Protein AF-A0A317EQ97-F1 (afdb_monomer)

Secondary structure (DSSP, 8-state):
-HHHHHHHHHHHHHHHT-------S-HHHHHHHHHHHHTT-GGGGGHHHHHHHHHHHHHHHHHHHHHHHHHHH--S--------------

Mean predicted aligned error: 13.05 Å

Organism: NCBI:txid651869

Structure (mmCIF, N/CA/C/O backbone):
data_AF-A0A317EQ97-F1
#
_entry.id   AF-A0A317EQ97-F1
#
loop_
_atom_site.group_PDB
_atom_site.id
_atom_site.type_symbol
_atom_site.label_atom_id
_atom_site.label_alt_id
_atom_site.label_comp_id
_atom_site.label_asym_id
_atom_site.label_entity_id
_atom_site.label_seq_id
_atom_site.pdbx_PDB_ins_code
_atom_site.Cartn_x
_atom_site.Cartn_y
_atom_site.Cartn_z
_atom_site.occupancy
_atom_site.B_iso_or_equiv
_atom_site.auth_seq_id
_atom_site.auth_comp_id
_atom_site.auth_asym_id
_atom_site.auth_atom_id
_atom_site.pdbx_PDB_model_num
ATOM 1 N N . MET A 1 1 ? -13.586 17.115 14.260 1.00 62.28 1 MET A N 1
ATOM 2 C CA . MET A 1 1 ? -13.265 15.855 13.540 1.00 62.28 1 MET A CA 1
ATOM 3 C C . MET A 1 1 ? -13.515 15.938 12.034 1.00 62.28 1 MET A C 1
ATOM 5 O O . MET A 1 1 ? -12.602 15.621 11.288 1.00 62.28 1 MET A O 1
ATOM 9 N N . LYS A 1 2 ? -14.676 16.432 11.569 1.00 76.62 2 LYS A N 1
ATOM 10 C CA . LYS A 1 2 ? -15.021 16.515 10.131 1.00 76.62 2 LYS A CA 1
ATOM 11 C C . LYS A 1 2 ? -13.983 17.259 9.263 1.00 76.62 2 LYS A C 1
ATOM 13 O O . LYS A 1 2 ? -13.570 16.724 8.246 1.00 76.62 2 LYS A O 1
ATOM 18 N N . ARG A 1 3 ? -13.464 18.416 9.711 1.00 85.06 3 ARG A N 1
ATOM 19 C CA . ARG A 1 3 ? -12.403 19.163 8.990 1.00 85.06 3 ARG A CA 1
ATOM 20 C C . ARG A 1 3 ? -11.087 18.386 8.840 1.00 85.06 3 ARG A C 1
ATOM 22 O O . ARG A 1 3 ? -10.464 18.469 7.792 1.00 85.06 3 ARG A O 1
ATOM 29 N N . LYS A 1 4 ? -10.690 17.599 9.851 1.00 88.88 4 LYS A N 1
ATOM 30 C CA . LYS A 1 4 ? -9.481 16.755 9.781 1.00 88.88 4 LYS A CA 1
ATOM 31 C C . LYS A 1 4 ? -9.662 15.606 8.786 1.00 88.88 4 LYS A C 1
ATOM 33 O O . LYS A 1 4 ? -8.748 15.316 8.032 1.00 88.88 4 LYS A O 1
ATOM 38 N N . ILE A 1 5 ? -10.853 15.004 8.752 1.00 92.81 5 ILE A N 1
ATOM 39 C CA . ILE A 1 5 ? -11.190 13.942 7.793 1.00 92.81 5 ILE A CA 1
ATOM 40 C C . ILE A 1 5 ? -11.153 14.483 6.358 1.00 92.81 5 ILE A C 1
ATOM 42 O O . ILE A 1 5 ? -10.531 13.870 5.502 1.00 92.81 5 ILE A O 1
ATOM 46 N N . ILE A 1 6 ? -11.755 15.651 6.110 1.00 94.00 6 ILE A N 1
ATOM 47 C CA . ILE A 1 6 ? -11.739 16.294 4.785 1.00 94.00 6 ILE A CA 1
ATOM 48 C C . ILE A 1 6 ? -10.304 16.608 4.346 1.00 94.00 6 ILE A C 1
ATOM 50 O O . ILE A 1 6 ? -9.947 16.334 3.208 1.00 94.00 6 ILE A O 1
ATOM 54 N N . PHE A 1 7 ? -9.467 17.124 5.249 1.00 94.75 7 PHE A N 1
ATOM 55 C CA . PHE A 1 7 ? -8.065 17.412 4.948 1.00 94.75 7 PHE A CA 1
ATOM 56 C C . PHE A 1 7 ? -7.263 16.147 4.597 1.00 94.75 7 PHE A C 1
ATOM 58 O O . PHE A 1 7 ? -6.526 16.143 3.618 1.00 94.75 7 PHE A O 1
ATOM 65 N N . VAL A 1 8 ? -7.454 15.052 5.342 1.00 94.25 8 VAL A N 1
ATOM 66 C CA . VAL A 1 8 ? -6.815 13.756 5.042 1.00 94.25 8 VAL A CA 1
ATOM 67 C C . VAL A 1 8 ? -7.284 13.200 3.695 1.00 94.25 8 VAL A C 1
ATOM 69 O O . VAL A 1 8 ? -6.460 12.738 2.912 1.00 94.25 8 VAL A O 1
ATOM 72 N N . LEU A 1 9 ? -8.584 13.278 3.396 1.00 93.19 9 LEU A N 1
ATOM 73 C CA . LEU A 1 9 ? -9.129 12.839 2.108 1.00 93.19 9 LEU A CA 1
ATOM 74 C C . LEU A 1 9 ? -8.598 13.679 0.941 1.00 93.19 9 LEU A C 1
ATOM 76 O O . LEU A 1 9 ? -8.295 13.127 -0.111 1.00 93.19 9 LEU A O 1
ATOM 80 N N . PHE A 1 10 ? -8.449 14.990 1.134 1.00 93.88 10 PHE A N 1
ATOM 81 C CA . PHE A 1 10 ? -7.872 15.884 0.134 1.00 93.88 10 PHE A CA 1
ATOM 82 C C . PHE A 1 10 ? -6.401 15.552 -0.149 1.00 93.88 10 PHE A C 1
ATOM 84 O O . PHE A 1 10 ? -6.021 15.431 -1.310 1.00 93.88 10 PHE A O 1
ATOM 91 N N . LEU A 1 11 ? -5.589 15.330 0.892 1.00 92.94 11 LEU A N 1
ATOM 92 C CA . LEU A 1 11 ? -4.197 14.901 0.722 1.00 92.94 11 LEU A CA 1
ATOM 93 C C . LEU A 1 11 ? -4.102 13.549 0.006 1.00 92.94 11 LEU A C 1
ATOM 95 O O . LEU A 1 11 ? -3.298 13.399 -0.907 1.00 92.94 11 LEU A O 1
ATOM 99 N N . PHE A 1 12 ? -4.955 12.590 0.370 1.00 91.31 12 PHE A N 1
ATOM 100 C CA . PHE A 1 12 ? -5.008 11.289 -0.296 1.00 91.31 12 PHE A CA 1
ATOM 101 C C . PHE A 1 12 ? -5.372 11.417 -1.785 1.00 91.31 12 PHE A C 1
ATOM 103 O O . PHE A 1 12 ? -4.696 10.846 -2.639 1.00 91.31 12 PHE A O 1
ATOM 110 N N . ALA A 1 13 ? -6.378 12.231 -2.119 1.00 91.50 13 ALA A N 1
ATOM 111 C CA . ALA A 1 13 ? -6.747 12.512 -3.506 1.00 91.50 13 ALA A CA 1
ATOM 112 C C . ALA A 1 13 ? -5.602 13.170 -4.295 1.00 91.50 13 ALA A C 1
ATOM 114 O O . ALA A 1 13 ? -5.367 12.811 -5.445 1.00 91.50 13 ALA A O 1
ATOM 115 N N . LEU A 1 14 ? -4.850 14.080 -3.666 1.00 91.19 14 LEU A N 1
ATOM 116 C CA . LEU A 1 14 ? -3.689 14.716 -4.286 1.00 91.19 14 LEU A CA 1
ATOM 117 C C . LEU A 1 14 ? -2.575 13.700 -4.587 1.00 91.19 14 LEU A C 1
ATOM 119 O O . LEU A 1 14 ? -1.967 13.769 -5.649 1.00 91.19 14 LEU A O 1
ATOM 123 N N . THR A 1 15 ? -2.342 12.725 -3.699 1.00 85.44 15 THR A N 1
ATOM 124 C CA . THR A 1 15 ? -1.354 11.660 -3.954 1.00 85.44 15 THR A CA 1
ATOM 125 C C . THR A 1 15 ? -1.748 10.731 -5.102 1.00 85.44 15 THR A C 1
ATOM 127 O O . THR A 1 15 ? -0.879 10.284 -5.839 1.00 85.44 15 THR A O 1
ATOM 130 N N . LEU A 1 16 ? -3.047 10.481 -5.299 1.00 83.56 16 LEU A N 1
ATOM 131 C CA . LEU A 1 16 ? -3.558 9.669 -6.412 1.00 83.56 16 LEU A CA 1
ATOM 132 C C . LEU A 1 16 ? -3.480 10.390 -7.765 1.00 83.56 16 LEU A C 1
ATOM 134 O O . LEU A 1 16 ? -3.419 9.735 -8.800 1.00 83.56 16 LEU A O 1
ATOM 138 N N . ALA A 1 17 ? -3.495 11.726 -7.766 1.00 84.38 17 ALA A N 1
ATOM 139 C CA . ALA A 1 17 ? -3.411 12.534 -8.982 1.00 84.38 17 ALA A CA 1
ATOM 140 C C . ALA A 1 17 ? -2.003 12.547 -9.608 1.00 84.38 17 ALA A C 1
ATOM 142 O O . ALA A 1 17 ? -1.847 12.962 -10.755 1.00 84.38 17 ALA A O 1
ATOM 143 N N . VAL A 1 18 ? -0.982 12.094 -8.875 1.00 80.44 18 VAL A N 1
ATOM 144 C CA . VAL A 1 18 ? 0.395 11.985 -9.366 1.00 80.44 18 VAL A CA 1
ATOM 145 C C . VAL A 1 18 ? 0.644 10.545 -9.816 1.00 80.44 18 VAL A C 1
ATOM 147 O O . VAL A 1 18 ? 0.942 9.672 -9.005 1.00 80.44 18 VAL A O 1
ATOM 150 N N . SER A 1 19 ? 0.523 10.286 -11.119 1.00 64.06 19 SER A N 1
ATOM 151 C CA . SER A 1 19 ? 0.902 9.003 -11.718 1.00 64.06 19 SER A CA 1
ATOM 152 C C . SER A 1 19 ? 2.397 9.002 -12.050 1.00 64.06 19 SER A C 1
ATOM 154 O O . SER A 1 19 ? 2.799 9.469 -13.116 1.00 64.06 19 SER A O 1
ATOM 156 N N . SER A 1 20 ? 3.235 8.510 -11.138 1.00 64.81 20 SER A N 1
ATOM 157 C CA . SER A 1 20 ? 4.630 8.186 -11.447 1.00 64.81 20 SER A CA 1
ATOM 158 C C . SER A 1 20 ? 4.752 6.753 -11.970 1.00 64.81 20 SER A C 1
ATOM 160 O O . SER A 1 20 ? 4.047 5.852 -11.514 1.00 64.81 20 SER A O 1
ATOM 162 N N . GLU A 1 21 ? 5.665 6.536 -12.920 1.00 65.19 21 GLU A N 1
ATOM 163 C CA . GLU A 1 21 ? 6.119 5.199 -13.319 1.00 65.19 21 GLU A CA 1
ATOM 164 C C . GLU A 1 21 ? 6.636 4.469 -12.066 1.00 65.19 21 GLU A C 1
ATOM 166 O O . GLU A 1 21 ? 7.649 4.855 -11.471 1.00 65.19 21 GLU A O 1
ATOM 171 N N . VAL A 1 22 ? 5.906 3.447 -11.613 1.00 65.19 22 VAL A N 1
ATOM 172 C CA . VAL A 1 22 ? 6.260 2.692 -10.407 1.00 65.19 22 VAL A CA 1
ATOM 173 C C . VAL A 1 22 ? 7.383 1.721 -10.761 1.00 65.19 22 VAL A C 1
ATOM 175 O O . VAL A 1 22 ? 7.162 0.646 -11.317 1.00 65.19 22 VAL A O 1
ATOM 178 N N . ASN A 1 23 ? 8.615 2.103 -10.442 1.00 64.38 23 ASN A N 1
ATOM 179 C CA . ASN A 1 23 ? 9.761 1.206 -10.539 1.00 64.38 23 ASN A CA 1
ATOM 180 C C . ASN A 1 23 ? 9.806 0.306 -9.289 1.00 64.38 23 ASN A C 1
ATOM 182 O O . ASN A 1 23 ? 9.695 0.815 -8.169 1.00 64.38 23 ASN A O 1
ATOM 186 N N . ALA A 1 24 ? 9.945 -1.019 -9.439 1.00 63.88 24 ALA A N 1
ATOM 187 C CA . ALA A 1 24 ? 10.136 -1.901 -8.288 1.00 63.88 24 ALA A CA 1
ATOM 188 C C . ALA A 1 24 ? 11.357 -1.455 -7.483 1.00 63.88 24 ALA A C 1
ATOM 190 O O . ALA A 1 24 ? 12.409 -1.118 -8.021 1.00 63.88 24 ALA A O 1
ATOM 191 N N . GLN A 1 25 ? 11.226 -1.517 -6.161 1.00 66.38 25 GLN A N 1
ATOM 192 C CA . GLN A 1 25 ? 12.278 -1.105 -5.231 1.00 66.38 25 GLN A CA 1
ATOM 193 C C . GLN A 1 25 ? 13.460 -2.091 -5.186 1.00 66.38 25 GLN A C 1
ATOM 195 O O . GLN A 1 25 ? 14.493 -1.801 -4.586 1.00 66.38 25 GLN A O 1
ATOM 200 N N . CYS A 1 26 ? 13.343 -3.255 -5.832 1.00 73.75 26 CYS A N 1
ATOM 201 C CA . CYS A 1 26 ? 14.397 -4.260 -5.878 1.00 73.75 26 CYS A CA 1
ATOM 202 C C . CYS A 1 26 ? 15.282 -4.066 -7.116 1.00 73.75 26 CYS A C 1
ATOM 204 O O . CYS A 1 26 ? 15.032 -4.665 -8.161 1.00 73.75 26 CYS A O 1
ATOM 206 N N . ALA A 1 27 ? 16.366 -3.297 -6.963 1.00 6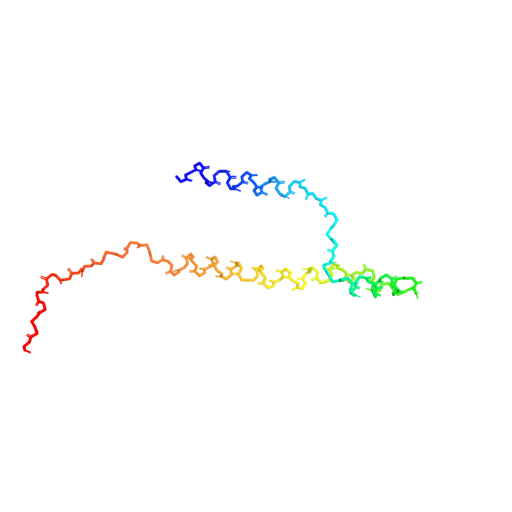6.56 27 ALA A N 1
ATOM 207 C CA . ALA A 1 27 ? 17.360 -3.056 -8.017 1.00 66.56 27 ALA A CA 1
ATOM 208 C C . ALA A 1 27 ? 17.906 -4.354 -8.653 1.00 66.56 27 ALA A C 1
ATOM 210 O O . ALA A 1 27 ? 18.166 -4.401 -9.852 1.00 66.56 27 ALA A O 1
ATOM 211 N N . MET A 1 28 ? 18.013 -5.438 -7.874 1.00 68.81 28 MET A N 1
ATOM 212 C CA . MET A 1 28 ? 18.465 -6.748 -8.360 1.00 68.81 28 MET A CA 1
ATOM 213 C C . MET A 1 28 ? 17.462 -7.415 -9.320 1.00 68.81 28 MET A C 1
ATOM 215 O O . MET A 1 28 ? 17.865 -8.037 -10.301 1.00 68.81 28 MET A O 1
ATOM 219 N N . CYS A 1 29 ? 16.156 -7.274 -9.069 1.00 72.56 29 CYS A N 1
ATOM 220 C CA . CYS A 1 29 ? 15.118 -7.844 -9.931 1.00 72.56 29 CYS A CA 1
ATOM 221 C C . CYS A 1 29 ? 15.006 -7.070 -11.250 1.00 72.56 29 CYS 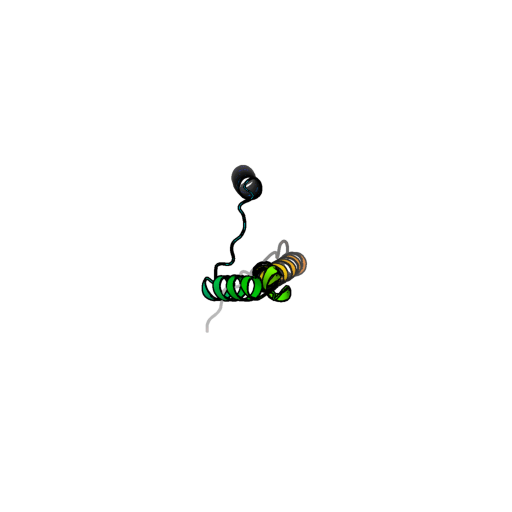A C 1
ATOM 223 O O . CYS A 1 29 ? 14.814 -7.689 -12.295 1.00 72.56 29 CYS A O 1
ATOM 225 N N . SER A 1 30 ? 15.184 -5.746 -11.211 1.00 72.56 30 SER A N 1
ATOM 226 C CA . SER A 1 30 ? 15.149 -4.886 -12.399 1.00 72.56 30 SER A CA 1
ATOM 227 C C . SER A 1 30 ? 16.334 -5.145 -13.335 1.00 72.56 30 SER A C 1
ATOM 229 O O . SER A 1 30 ? 16.130 -5.304 -14.532 1.00 72.56 30 SER A O 1
ATOM 231 N N . ILE A 1 31 ? 17.554 -5.304 -12.803 1.00 73.56 31 ILE A N 1
ATOM 232 C CA . ILE A 1 31 ? 18.746 -5.611 -13.618 1.00 73.56 31 ILE A CA 1
ATOM 233 C C . ILE A 1 31 ? 18.597 -6.962 -14.333 1.00 73.56 31 ILE A C 1
ATOM 235 O O . ILE A 1 31 ? 18.852 -7.064 -15.532 1.00 73.56 31 ILE A O 1
ATOM 239 N N . ASN A 1 32 ? 18.134 -7.997 -13.625 1.00 74.44 32 ASN A N 1
ATOM 240 C CA . ASN A 1 32 ? 17.924 -9.319 -14.221 1.00 74.44 32 ASN A CA 1
ATOM 241 C C . ASN A 1 32 ? 16.772 -9.317 -15.241 1.00 74.44 32 ASN A C 1
ATOM 243 O O . ASN A 1 32 ? 16.845 -10.016 -16.253 1.00 74.44 32 ASN A O 1
ATOM 247 N N . ALA A 1 33 ? 15.727 -8.515 -15.002 1.00 77.12 33 ALA A N 1
ATOM 248 C CA . ALA A 1 33 ? 14.651 -8.297 -15.963 1.00 77.12 33 ALA A CA 1
ATOM 249 C C . ALA A 1 33 ? 15.178 -7.638 -17.249 1.00 77.12 33 ALA A C 1
ATOM 251 O O . ALA A 1 33 ? 14.953 -8.147 -18.345 1.00 77.12 33 ALA A O 1
ATOM 252 N N . GLU A 1 34 ? 15.951 -6.559 -17.124 1.00 75.44 34 GLU A N 1
ATOM 253 C CA . GLU A 1 34 ? 16.535 -5.844 -18.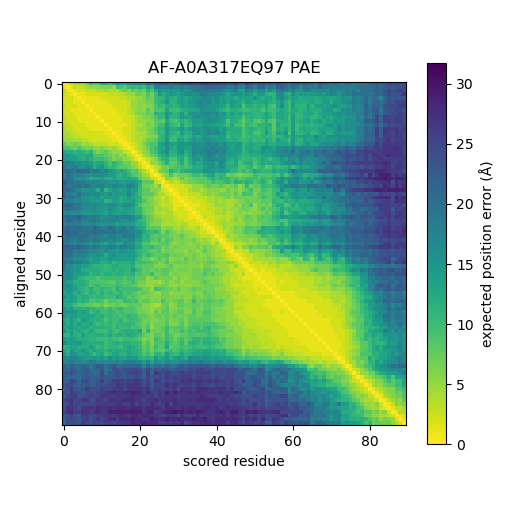261 1.00 75.44 34 GLU A CA 1
ATOM 254 C C . GLU A 1 34 ? 17.518 -6.710 -19.060 1.00 75.44 34 GLU A C 1
ATOM 256 O O . GLU A 1 34 ? 17.492 -6.698 -20.292 1.00 75.44 34 GLU A O 1
ATOM 261 N N . GL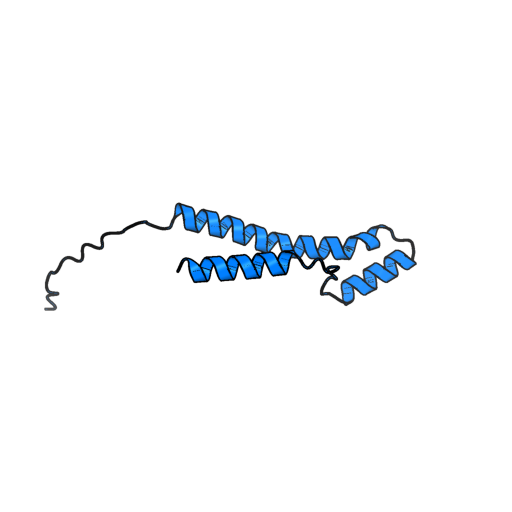N A 1 35 ? 18.369 -7.494 -18.390 1.00 77.62 35 GLN A N 1
ATOM 262 C CA . GLN A 1 35 ? 19.292 -8.411 -19.065 1.00 77.62 35 GLN A CA 1
ATOM 263 C C . GLN A 1 35 ? 18.563 -9.557 -19.774 1.00 77.62 35 GLN A C 1
ATOM 265 O O . GLN A 1 35 ? 18.932 -9.920 -20.891 1.00 77.62 35 GLN A O 1
ATOM 270 N N . GLY A 1 36 ? 17.498 -10.091 -19.172 1.00 77.56 36 GLY A N 1
ATOM 271 C CA . GLY A 1 36 ? 16.657 -11.099 -19.811 1.00 77.56 36 GLY A CA 1
ATOM 272 C C . GLY A 1 36 ? 15.990 -10.577 -21.086 1.00 77.56 36 GLY A C 1
ATOM 273 O O . GLY A 1 36 ? 16.055 -11.242 -22.118 1.00 77.56 36 GLY A O 1
ATOM 274 N N . VAL A 1 37 ? 15.441 -9.356 -21.053 1.00 79.81 37 VAL A N 1
ATOM 275 C CA . VAL A 1 37 ? 14.838 -8.715 -22.236 1.00 79.81 37 VAL A CA 1
ATOM 276 C C . VAL A 1 37 ? 15.879 -8.474 -23.334 1.00 79.81 37 VAL A C 1
ATOM 278 O O . VAL A 1 37 ? 15.613 -8.779 -24.495 1.00 79.81 37 VAL A O 1
ATOM 281 N N . LYS A 1 38 ? 17.088 -8.003 -22.987 1.00 80.31 38 LYS A N 1
ATOM 282 C CA . LYS A 1 38 ? 18.195 -7.818 -23.950 1.00 80.31 38 LYS A CA 1
ATOM 283 C C . LYS A 1 38 ? 18.632 -9.125 -24.622 1.00 80.31 38 LYS A C 1
ATOM 285 O O . LYS A 1 38 ? 19.044 -9.098 -25.775 1.00 80.31 38 LYS A O 1
ATOM 290 N N . ASN A 1 39 ? 18.482 -10.254 -23.933 1.00 81.50 39 ASN A N 1
ATOM 291 C CA . ASN A 1 39 ? 18.770 -11.590 -24.458 1.00 81.50 39 ASN A CA 1
ATOM 292 C C . ASN A 1 39 ? 17.567 -12.238 -25.178 1.00 81.50 39 ASN A C 1
ATOM 294 O O . ASN A 1 39 ? 17.594 -13.434 -25.459 1.00 81.50 39 ASN A O 1
ATOM 298 N N . GLY A 1 40 ? 16.507 -11.474 -25.472 1.00 78.94 40 GLY A N 1
ATOM 299 C CA . GLY A 1 40 ? 15.327 -11.945 -26.206 1.00 78.94 40 GLY A CA 1
ATOM 300 C C . GLY A 1 40 ? 14.293 -12.692 -25.357 1.00 78.94 40 GLY A C 1
ATOM 301 O O . GLY A 1 40 ? 13.337 -13.239 -25.906 1.00 78.94 40 GLY A O 1
ATOM 302 N N . ASN A 1 41 ? 14.441 -12.717 -24.028 1.00 77.69 41 ASN A N 1
ATOM 303 C CA . ASN A 1 41 ? 13.482 -13.363 -23.136 1.00 77.69 41 ASN A CA 1
ATOM 304 C C . ASN A 1 41 ? 12.297 -12.433 -22.832 1.00 77.69 41 ASN A C 1
ATOM 306 O O . ASN A 1 41 ? 12.399 -11.486 -22.050 1.00 77.69 41 ASN A O 1
ATOM 310 N N . THR A 1 42 ? 11.143 -12.735 -23.422 1.00 77.19 42 THR A N 1
ATOM 311 C CA . THR A 1 42 ? 9.902 -11.958 -23.270 1.00 77.19 42 THR A CA 1
ATOM 312 C C . THR A 1 42 ? 9.269 -12.086 -21.883 1.00 77.19 42 THR A C 1
ATOM 314 O O . THR A 1 42 ? 8.549 -11.186 -21.456 1.00 77.19 42 THR A O 1
ATOM 317 N N . VAL A 1 43 ? 9.578 -13.153 -21.135 1.00 74.62 43 VAL A N 1
ATOM 318 C CA . VAL A 1 43 ? 9.089 -13.363 -19.759 1.00 74.62 43 VAL A CA 1
ATOM 319 C C . VAL A 1 43 ? 9.657 -12.305 -18.808 1.00 74.62 43 VAL A C 1
ATOM 321 O O . VAL A 1 43 ? 8.992 -11.867 -17.870 1.00 74.62 43 VAL A O 1
ATOM 324 N N . SER A 1 44 ? 10.875 -11.839 -19.082 1.00 70.25 44 SER A N 1
ATOM 325 C CA . SER A 1 44 ? 11.570 -10.856 -18.256 1.00 70.25 44 SER A CA 1
ATOM 326 C C . SER A 1 44 ? 10.969 -9.446 -18.347 1.00 70.25 44 SER A C 1
ATOM 328 O O . SER A 1 44 ? 11.165 -8.658 -17.425 1.00 70.25 44 SER A O 1
ATOM 330 N N . ALA A 1 45 ? 10.176 -9.137 -19.381 1.00 73.12 45 ALA A N 1
ATOM 331 C CA . ALA A 1 45 ? 9.538 -7.826 -19.551 1.00 73.12 45 ALA A CA 1
ATOM 332 C C . ALA A 1 45 ? 8.421 -7.544 -18.521 1.00 73.12 45 ALA A C 1
ATOM 334 O O . ALA A 1 45 ? 8.146 -6.388 -18.214 1.00 73.12 45 ALA A O 1
ATOM 335 N N . GLY A 1 46 ? 7.790 -8.586 -17.963 1.00 74.44 46 GLY A N 1
ATOM 336 C CA . GLY A 1 46 ? 6.675 -8.461 -17.010 1.00 74.44 46 GLY A CA 1
ATOM 337 C C . GLY A 1 46 ? 7.063 -8.559 -15.530 1.00 74.44 46 GLY A C 1
ATOM 338 O O . GLY A 1 46 ? 6.193 -8.501 -14.659 1.00 74.44 46 GLY A O 1
ATOM 339 N N . LEU A 1 47 ? 8.350 -8.740 -15.220 1.00 77.25 47 LEU A N 1
ATOM 340 C CA . LEU A 1 47 ? 8.792 -9.119 -13.876 1.00 77.25 47 LEU A CA 1
ATOM 341 C C . LEU A 1 47 ? 8.584 -8.009 -12.829 1.00 77.25 47 LEU 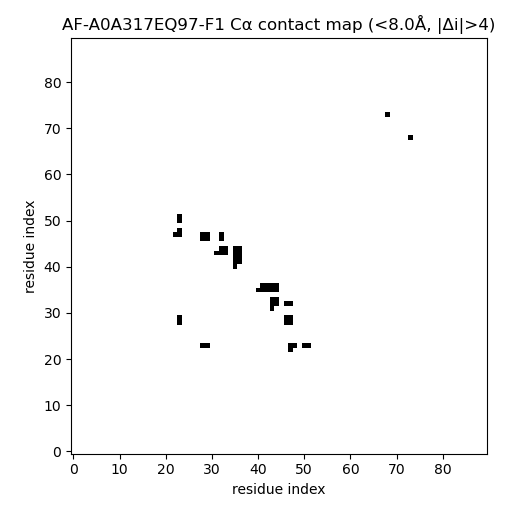A C 1
ATOM 343 O O . LEU A 1 47 ?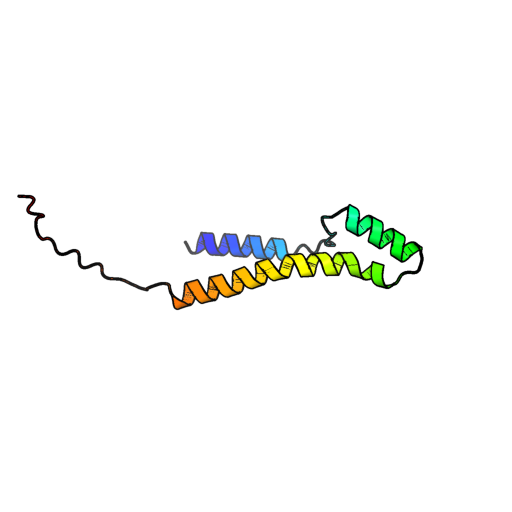 8.137 -8.302 -11.721 1.00 77.25 47 LEU A O 1
ATOM 347 N N . ASN A 1 48 ? 8.852 -6.743 -13.178 1.00 76.00 48 ASN A N 1
ATOM 348 C CA . ASN A 1 48 ? 8.644 -5.587 -12.291 1.00 76.00 48 ASN A CA 1
ATOM 349 C C . ASN A 1 48 ? 7.174 -5.499 -11.830 1.00 76.00 48 ASN A C 1
ATOM 351 O O . ASN A 1 48 ? 6.874 -5.442 -10.636 1.00 76.00 48 ASN A O 1
ATOM 355 N N . THR A 1 49 ? 6.249 -5.617 -12.783 1.00 78.94 49 THR A N 1
ATOM 356 C CA . THR A 1 49 ? 4.808 -5.639 -12.522 1.00 78.94 49 THR A CA 1
ATOM 357 C C . THR A 1 49 ? 4.414 -6.804 -11.608 1.00 78.94 49 THR A C 1
ATOM 359 O O . THR A 1 49 ? 3.624 -6.629 -10.682 1.00 78.94 49 THR A O 1
ATOM 362 N N . GLY A 1 50 ? 5.005 -7.987 -11.810 1.00 78.19 50 GLY A N 1
ATOM 363 C CA . GLY A 1 50 ? 4.783 -9.157 -10.955 1.00 78.19 50 GLY A CA 1
ATOM 364 C C . GLY A 1 50 ? 5.194 -8.939 -9.494 1.00 78.19 50 GLY A C 1
ATOM 36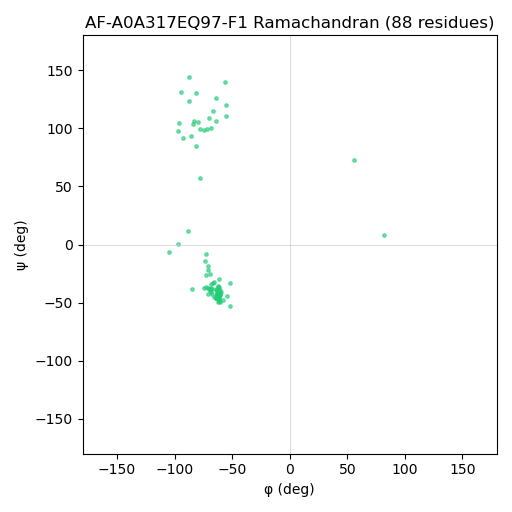5 O O . GLY A 1 50 ? 4.441 -9.295 -8.587 1.00 78.19 50 GLY A O 1
ATOM 366 N N . VAL A 1 51 ? 6.348 -8.306 -9.248 1.00 81.38 51 VAL A N 1
ATOM 367 C CA . VAL A 1 51 ? 6.822 -7.979 -7.887 1.00 81.38 51 VAL A CA 1
ATOM 368 C C . VAL A 1 51 ? 5.863 -7.015 -7.188 1.00 81.38 51 VAL A C 1
ATOM 370 O O . VAL A 1 51 ? 5.514 -7.230 -6.026 1.00 81.38 51 VAL A O 1
ATOM 373 N N . LEU A 1 52 ? 5.383 -5.989 -7.897 1.00 80.50 52 LEU A N 1
ATOM 374 C CA . LEU A 1 52 ? 4.402 -5.049 -7.352 1.00 80.50 52 LEU A CA 1
ATOM 375 C C . LEU A 1 52 ? 3.094 -5.748 -6.963 1.00 80.50 52 LEU A C 1
ATOM 377 O O . LEU A 1 52 ? 2.564 -5.482 -5.885 1.00 80.50 52 LEU A O 1
ATOM 381 N N . TYR A 1 53 ? 2.600 -6.682 -7.782 1.00 83.62 53 TYR A N 1
ATOM 382 C CA . TYR A 1 53 ? 1.404 -7.456 -7.442 1.00 83.62 53 TYR A CA 1
ATOM 383 C C . TYR A 1 53 ? 1.610 -8.344 -6.214 1.00 83.62 53 TYR A C 1
ATOM 385 O O . TYR A 1 53 ? 0.772 -8.335 -5.312 1.00 83.62 53 TYR A O 1
ATOM 393 N N . LEU A 1 54 ? 2.729 -9.069 -6.139 1.00 85.31 54 LEU A N 1
ATOM 394 C CA . LEU A 1 54 ? 3.035 -9.929 -4.993 1.00 85.31 54 LEU A CA 1
ATOM 395 C C . LEU A 1 54 ? 3.152 -9.137 -3.685 1.00 85.31 54 LEU A C 1
ATOM 397 O O . LEU A 1 54 ? 2.699 -9.618 -2.649 1.00 85.31 54 LEU A O 1
ATOM 401 N N . LEU A 1 55 ? 3.700 -7.918 -3.731 1.00 83.94 55 LEU A N 1
ATOM 402 C CA . LEU A 1 55 ? 3.758 -7.029 -2.570 1.00 83.94 55 LEU A CA 1
ATOM 403 C C . LEU A 1 55 ? 2.397 -6.411 -2.232 1.00 83.94 55 LEU A C 1
ATOM 405 O O . LEU A 1 55 ? 2.079 -6.280 -1.057 1.00 83.94 55 LEU A O 1
ATOM 409 N N . ALA A 1 56 ? 1.573 -6.051 -3.218 1.00 87.69 56 ALA A N 1
ATOM 410 C CA . ALA A 1 56 ? 0.277 -5.411 -2.980 1.00 87.69 56 ALA A CA 1
ATOM 411 C C . ALA A 1 56 ? -0.760 -6.359 -2.349 1.00 87.69 56 ALA A C 1
ATOM 413 O O . ALA A 1 56 ? -1.528 -5.948 -1.475 1.00 87.69 56 ALA A O 1
ATOM 414 N N . ILE A 1 57 ? -0.777 -7.629 -2.764 1.00 93.69 57 ILE A N 1
ATOM 415 C CA . ILE A 1 57 ? -1.740 -8.643 -2.306 1.00 93.69 57 ILE A CA 1
ATOM 416 C C . ILE A 1 57 ? -1.835 -8.760 -0.771 1.00 93.69 57 ILE A C 1
ATOM 418 O O . ILE A 1 57 ? -2.955 -8.660 -0.261 1.00 93.69 57 ILE A O 1
ATOM 422 N N . PRO A 1 58 ? -0.741 -8.940 0.001 1.00 91.69 58 PRO A N 1
ATOM 423 C CA . PRO A 1 58 ? -0.839 -9.090 1.454 1.00 91.69 58 PRO A CA 1
ATOM 424 C C . PRO A 1 58 ? -1.423 -7.852 2.144 1.00 91.69 58 PRO A C 1
ATOM 426 O O . PRO A 1 58 ? -2.207 -7.993 3.084 1.00 91.69 58 PRO A O 1
ATOM 429 N N . TYR A 1 59 ? -1.119 -6.642 1.664 1.00 92.50 59 TYR A N 1
ATOM 430 C CA . TYR A 1 59 ? -1.684 -5.414 2.234 1.00 92.50 59 TYR A CA 1
ATOM 431 C C . TYR A 1 59 ? -3.171 -5.260 1.918 1.00 92.50 59 TYR A C 1
ATOM 433 O O . TYR A 1 59 ? -3.952 -4.914 2.807 1.00 92.50 59 TYR A O 1
ATOM 441 N N . LEU A 1 60 ? -3.584 -5.560 0.683 1.00 94.19 60 LEU A N 1
ATOM 442 C CA . LEU A 1 60 ? -4.997 -5.553 0.302 1.00 94.19 60 LEU A CA 1
ATOM 443 C C . LEU A 1 60 ? -5.790 -6.577 1.119 1.00 94.19 60 LEU A C 1
ATOM 445 O O . LEU A 1 60 ? -6.859 -6.263 1.644 1.00 94.19 60 LEU A O 1
ATOM 449 N N . MET A 1 61 ? -5.238 -7.779 1.293 1.00 95.06 61 MET A N 1
ATOM 450 C CA . MET A 1 61 ? -5.853 -8.831 2.095 1.00 95.06 61 MET A CA 1
ATOM 451 C C . MET A 1 61 ? -6.006 -8.401 3.560 1.00 95.06 61 MET A C 1
ATOM 453 O O . MET A 1 61 ? -7.098 -8.505 4.123 1.00 95.06 61 MET A O 1
ATOM 457 N N . ALA A 1 62 ? -4.950 -7.846 4.161 1.00 95.12 62 ALA A N 1
ATOM 458 C CA . ALA A 1 62 ? -4.987 -7.335 5.528 1.00 95.12 62 ALA A CA 1
ATOM 459 C C . ALA A 1 62 ? -6.005 -6.193 5.696 1.00 95.12 62 ALA A C 1
ATOM 461 O O . ALA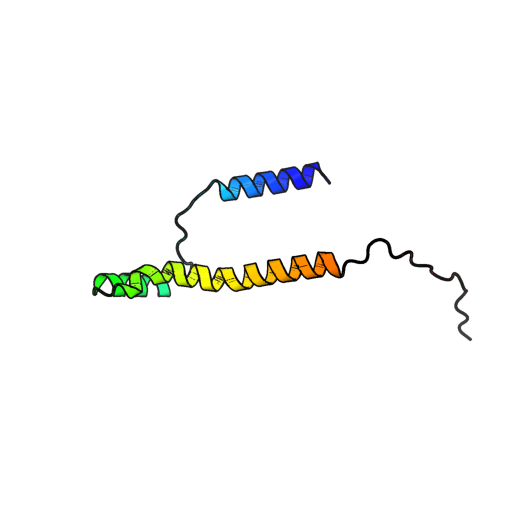 A 1 62 ? -6.754 -6.175 6.675 1.00 95.12 62 ALA A O 1
ATOM 462 N N . MET A 1 63 ? -6.086 -5.272 4.729 1.00 95.50 63 MET A N 1
ATOM 463 C CA . MET A 1 63 ? -7.058 -4.176 4.737 1.00 95.50 63 MET A CA 1
ATOM 464 C C . MET A 1 63 ? -8.499 -4.703 4.717 1.00 95.50 63 MET A C 1
ATOM 466 O O . MET A 1 63 ? -9.316 -4.284 5.538 1.00 95.50 63 MET A O 1
ATOM 470 N N . VAL A 1 64 ? -8.815 -5.645 3.823 1.00 95.94 64 VAL A N 1
ATOM 471 C CA . VAL A 1 64 ? -10.158 -6.241 3.715 1.00 95.94 64 VAL A CA 1
ATOM 472 C C . VAL A 1 64 ? -10.545 -6.946 5.013 1.00 95.94 64 VAL A C 1
ATOM 474 O O . VAL A 1 64 ? -11.615 -6.679 5.568 1.00 95.94 64 VAL A O 1
ATOM 477 N N . VAL A 1 65 ? -9.664 -7.801 5.539 1.00 96.25 65 VAL A N 1
ATOM 478 C CA . VAL A 1 65 ? -9.910 -8.530 6.792 1.00 96.25 65 VAL A CA 1
ATOM 479 C C . VAL A 1 65 ? -10.084 -7.559 7.961 1.00 96.25 65 VAL A C 1
ATOM 481 O O . VAL A 1 65 ? -11.040 -7.690 8.728 1.00 96.25 65 VAL A O 1
ATOM 484 N N . GLY A 1 66 ? -9.222 -6.545 8.070 1.00 95.56 66 GLY A N 1
ATOM 485 C CA . GLY A 1 66 ? -9.297 -5.526 9.115 1.00 95.56 66 GLY A CA 1
ATOM 486 C C . GLY A 1 66 ? -10.609 -4.739 9.087 1.00 95.56 66 GLY A C 1
ATOM 487 O O . GLY A 1 66 ? -11.230 -4.537 10.132 1.00 95.56 66 GLY A O 1
ATOM 488 N N . VAL A 1 67 ? -11.086 -4.354 7.898 1.00 94.50 67 VAL A N 1
ATOM 489 C CA . VAL A 1 67 ? -12.369 -3.651 7.732 1.00 94.50 67 VAL A CA 1
ATOM 490 C C . VAL A 1 67 ? -13.550 -4.541 8.129 1.00 94.50 67 VAL A C 1
ATOM 492 O O . VAL A 1 67 ? -14.435 -4.085 8.860 1.00 94.50 67 VAL A O 1
ATOM 495 N N . ILE A 1 68 ? -13.569 -5.808 7.695 1.00 95.44 68 ILE A N 1
ATOM 496 C CA . ILE A 1 68 ? -14.629 -6.764 8.060 1.00 95.44 68 ILE A CA 1
ATOM 497 C C . ILE A 1 68 ? -14.645 -6.982 9.574 1.00 95.44 68 ILE A C 1
ATOM 499 O O . ILE A 1 68 ? -15.708 -6.898 10.198 1.00 95.44 68 ILE A O 1
ATOM 503 N N . TRP A 1 69 ? -13.476 -7.212 10.175 1.00 95.50 69 TRP A N 1
ATOM 504 C CA . TRP A 1 69 ? -13.353 -7.432 11.610 1.00 95.50 69 TRP A CA 1
ATOM 505 C C . TRP A 1 69 ? -13.830 -6.212 12.403 1.00 95.50 69 TRP A C 1
ATOM 507 O O . TRP A 1 69 ? -14.687 -6.327 13.279 1.00 95.50 69 TRP A O 1
ATOM 517 N N . TYR A 1 70 ? -13.370 -5.018 12.033 1.00 90.94 70 TYR A N 1
ATOM 518 C CA . TYR A 1 70 ? -13.771 -3.781 12.692 1.00 90.94 70 TYR A CA 1
ATOM 519 C C . TYR A 1 70 ? -15.273 -3.506 12.559 1.00 90.94 70 TYR A C 1
ATOM 521 O O . TYR A 1 70 ? -15.906 -3.060 13.513 1.00 90.94 70 TYR A O 1
ATOM 529 N N . LYS A 1 71 ? -15.887 -3.789 11.405 1.00 88.69 71 LYS A N 1
ATOM 530 C CA . LYS A 1 71 ? -17.331 -3.583 11.227 1.00 88.69 71 LYS A CA 1
ATOM 531 C C . LYS A 1 71 ? -18.163 -4.594 12.022 1.00 88.69 71 LYS A C 1
ATOM 533 O O . LYS A 1 71 ? -19.213 -4.220 12.539 1.00 88.69 71 LYS A O 1
ATOM 538 N N . LYS A 1 72 ? -17.711 -5.850 12.116 1.00 87.12 72 LYS A N 1
ATOM 539 C CA . LYS A 1 72 ? -18.466 -6.950 12.737 1.00 87.12 72 LYS A CA 1
ATOM 540 C C . LYS A 1 72 ? -18.289 -7.036 14.254 1.00 87.12 72 LYS A C 1
ATOM 542 O O . LYS A 1 72 ? -19.255 -7.314 14.954 1.00 87.12 72 LYS A O 1
ATOM 547 N N . TYR A 1 73 ? -17.084 -6.792 14.766 1.00 85.00 73 TYR A N 1
ATOM 548 C CA . TYR A 1 73 ? -16.744 -7.047 16.173 1.00 85.00 73 TYR A CA 1
ATOM 549 C C . TYR A 1 73 ? -16.661 -5.789 17.037 1.00 85.00 73 TYR A C 1
ATOM 551 O O . TYR A 1 73 ? -16.548 -5.881 18.261 1.00 85.00 73 TYR A O 1
ATOM 559 N N . ARG A 1 74 ? -16.764 -4.596 16.445 1.00 82.75 74 ARG A N 1
ATOM 560 C CA . ARG A 1 74 ? -16.811 -3.357 17.220 1.00 82.75 74 ARG A CA 1
ATOM 561 C C . ARG A 1 74 ? -18.176 -3.209 17.890 1.00 82.75 74 ARG A C 1
ATOM 563 O O . ARG A 1 74 ? -19.137 -2.749 17.272 1.00 82.75 74 ARG A O 1
ATOM 570 N N . LYS A 1 75 ? -18.247 -3.573 19.174 1.00 71.69 75 LYS A N 1
ATOM 571 C CA . LYS A 1 75 ? -19.420 -3.339 20.027 1.00 71.69 75 LYS A CA 1
ATOM 572 C C . LYS A 1 75 ? -19.759 -1.846 20.021 1.00 71.69 75 LYS A C 1
ATOM 574 O O . LYS A 1 75 ? -18.933 -1.015 20.395 1.00 71.69 75 LYS A O 1
ATOM 579 N N . LYS A 1 76 ? -20.968 -1.496 19.585 1.00 70.81 76 LYS A N 1
ATOM 580 C CA . LYS A 1 76 ? -21.505 -0.142 19.741 1.00 70.81 76 LYS A CA 1
ATOM 581 C C . LYS A 1 76 ? -22.195 -0.075 21.099 1.00 70.81 76 LYS A C 1
ATOM 583 O O . LYS A 1 76 ? -23.080 -0.880 21.354 1.00 70.81 76 LYS A O 1
ATOM 588 N N . ASN A 1 77 ? -21.770 0.872 21.933 1.00 68.75 77 ASN A N 1
ATOM 589 C CA . ASN A 1 77 ? -22.401 1.235 23.205 1.00 68.75 77 ASN A CA 1
ATOM 590 C C . ASN A 1 77 ? -22.557 0.057 24.181 1.00 68.75 77 ASN A C 1
ATOM 592 O O . ASN A 1 77 ? -23.655 -0.431 24.432 1.00 68.75 77 ASN A O 1
ATOM 596 N N . VAL A 1 78 ? -21.442 -0.389 24.762 1.00 68.94 78 VAL A N 1
ATOM 597 C CA . VAL A 1 78 ? -21.502 -1.224 25.966 1.00 68.94 78 VAL A CA 1
ATOM 598 C C . VAL A 1 78 ? -21.746 -0.286 27.144 1.00 68.94 78 VAL A C 1
ATOM 600 O O . VAL A 1 78 ? -20.838 0.436 27.551 1.00 68.94 78 VAL A O 1
ATOM 603 N N . HIS A 1 79 ? -22.967 -0.265 27.677 1.00 69.88 79 HIS A N 1
ATOM 604 C CA . HIS A 1 79 ? -23.217 0.347 28.979 1.00 69.88 79 HIS A CA 1
ATOM 605 C C . HIS A 1 79 ? -22.534 -0.523 30.038 1.00 69.88 79 HIS A C 1
ATOM 607 O O . HIS A 1 79 ? -23.031 -1.591 30.392 1.00 69.88 79 HIS A O 1
ATOM 613 N N . LEU A 1 80 ? -21.354 -0.098 30.492 1.00 75.81 80 LEU A N 1
ATOM 614 C CA . LEU A 1 80 ? -20.661 -0.737 31.605 1.00 75.81 80 LEU A CA 1
ATOM 615 C C . LEU A 1 80 ? -21.419 -0.392 32.886 1.00 75.81 80 LEU A C 1
ATOM 617 O O . LEU A 1 80 ? -21.291 0.707 33.421 1.00 75.81 80 LEU A O 1
ATOM 621 N N . ASN A 1 81 ? -22.252 -1.324 33.344 1.00 72.62 81 ASN A N 1
ATOM 622 C CA . ASN A 1 81 ? -22.911 -1.220 34.636 1.00 72.62 81 ASN A CA 1
ATOM 623 C C . ASN A 1 81 ? -21.911 -1.677 35.708 1.00 72.62 81 ASN A C 1
ATOM 625 O O . ASN A 1 81 ? -21.831 -2.855 36.047 1.00 72.62 81 ASN A O 1
ATOM 629 N N . MET A 1 82 ? -21.062 -0.752 36.155 1.00 74.25 82 MET A N 1
ATOM 630 C CA . MET A 1 82 ? -20.183 -0.974 37.301 1.00 74.25 82 MET A CA 1
ATOM 631 C C . MET A 1 82 ? -21.064 -1.007 38.552 1.00 74.25 82 MET A C 1
ATOM 633 O O . MET A 1 82 ? -21.616 0.020 38.949 1.00 74.25 82 MET A O 1
ATOM 637 N N . LYS A 1 83 ? -21.238 -2.189 39.150 1.00 75.12 83 LYS A N 1
ATOM 638 C CA . LYS A 1 83 ? -21.941 -2.316 40.426 1.00 75.12 83 LYS A CA 1
ATOM 639 C C . LYS A 1 83 ? -21.086 -1.629 41.493 1.00 75.12 83 LYS A C 1
ATOM 641 O O . LYS A 1 83 ? -19.959 -2.042 41.746 1.00 75.12 83 LYS A O 1
ATOM 646 N N . ASN A 1 84 ? -21.601 -0.541 42.063 1.00 75.88 84 ASN A N 1
ATOM 647 C CA . ASN A 1 84 ? -20.935 0.240 43.111 1.00 75.88 84 ASN A CA 1
ATOM 648 C C . ASN A 1 84 ? -21.073 -0.460 44.467 1.00 75.88 84 ASN A C 1
ATOM 650 O O . ASN A 1 84 ? -21.655 0.091 45.399 1.00 75.88 84 ASN A O 1
ATOM 654 N N . GLU A 1 85 ? -20.615 -1.702 44.564 1.00 80.38 85 GLU A N 1
ATOM 655 C CA . GLU A 1 85 ? -20.535 -2.388 45.847 1.00 80.38 85 GLU A CA 1
ATOM 656 C C . GLU A 1 85 ? -19.130 -2.219 46.439 1.00 80.38 85 GLU A C 1
ATOM 658 O O . GLU A 1 85 ? -18.137 -2.372 45.721 1.00 80.38 85 GLU A O 1
ATOM 663 N N . PRO A 1 86 ? -19.023 -1.822 47.721 1.00 78.31 86 PRO A N 1
ATOM 664 C CA . PRO A 1 86 ? -17.731 -1.645 48.360 1.00 78.31 86 PRO A CA 1
ATOM 665 C C . PRO A 1 86 ? -17.016 -2.998 48.422 1.00 78.31 86 PRO A C 1
ATOM 667 O O . PRO A 1 86 ? -17.563 -3.977 48.928 1.00 78.31 86 PRO A O 1
ATOM 670 N N . PHE A 1 87 ? -15.788 -3.049 47.904 1.00 81.25 87 PHE A N 1
ATOM 671 C CA . PHE A 1 87 ? -14.928 -4.222 48.024 1.00 81.25 87 PHE A CA 1
ATOM 672 C C . PHE A 1 87 ? -14.592 -4.441 49.503 1.00 81.25 87 PHE A C 1
ATOM 674 O O . PHE A 1 87 ? -13.814 -3.691 50.090 1.00 81.25 87 PHE A O 1
ATOM 681 N N . ASN A 1 88 ? -15.208 -5.456 50.107 1.00 74.25 88 ASN A N 1
ATOM 682 C CA . ASN A 1 88 ? -14.880 -5.915 51.449 1.00 74.25 88 ASN A CA 1
ATOM 683 C C . ASN A 1 88 ? -13.689 -6.876 51.347 1.00 74.25 88 ASN A C 1
ATOM 685 O O . ASN A 1 88 ? -13.826 -8.003 50.873 1.00 74.25 88 ASN A O 1
ATOM 689 N N . LEU A 1 89 ? -12.512 -6.388 51.721 1.00 83.88 89 LEU A N 1
ATOM 690 C CA . LEU A 1 89 ? -11.325 -7.206 51.933 1.00 83.88 89 LEU A CA 1
ATOM 691 C C . LEU A 1 89 ? -11.272 -7.497 53.435 1.00 83.88 89 LEU A C 1
ATOM 693 O O . LEU A 1 89 ? -10.997 -6.586 54.215 1.00 83.88 89 LEU A O 1
ATOM 697 N N . ASN A 1 90 ? -11.626 -8.729 53.809 1.00 71.31 90 ASN A N 1
ATOM 698 C CA . ASN A 1 90 ? -11.500 -9.246 55.173 1.00 71.31 90 ASN A CA 1
ATOM 699 C C . ASN A 1 90 ? -10.036 -9.324 55.610 1.00 71.31 90 ASN A C 1
ATOM 701 O O . ASN A 1 90 ? -9.224 -9.836 54.807 1.00 71.31 90 ASN A O 1
#

Sequence (90 aa):
MKRKIIFVLFLFALTLAVSSEVNAQCAMCSINAEQGVKNGNTVSAGLNTGVLYLLAIPYLMAMVVGVIWYKKYRKKNVHLNMKNEPFNLN

Foldseek 3Di:
DVVVVVVVVVVVVVVVVDDDDDFAPPPPLLVVLVVCVVVVNPVSVCRRVVVVVVVVVVVVVCVVVVVVCCVPVVDDDDPPPDDPDDDDDD

Solvent-accessible surface area (backbone atoms only — not comparable to full-atom values): 5660 Å² total; per-residue (Å²): 110,70,70,60,50,52,52,52,52,49,53,53,53,56,58,68,70,59,85,68,87,82,72,62,89,50,66,70,60,52,54,55,19,53,53,32,40,76,73,71,35,73,74,29,73,52,44,55,64,49,54,52,50,65,61,46,48,62,55,54,51,50,50,54,52,48,53,52,47,53,70,72,67,57,80,78,82,78,82,78,80,75,77,90,66,83,86,82,81,132

pLDDT: mean 80.88, std 9.75, range [62.28, 96.25]

Radius of gyration: 25.21 Å; Cα contacts (8 Å, |Δi|>4): 28; chains: 1; bou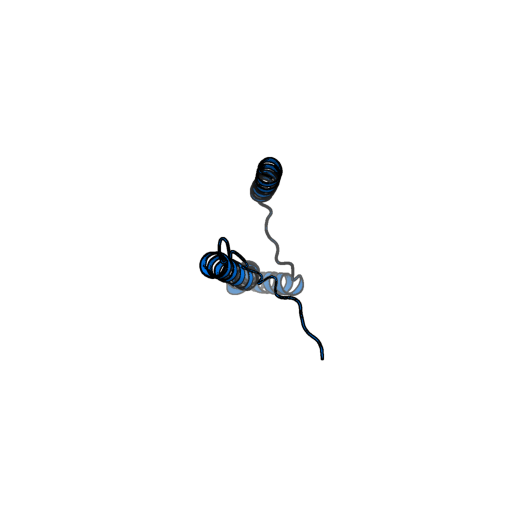nding box: 42×32×81 Å